Protein AF-A0AAU0Y568-F1 (afdb_monomer_lite)

pLDDT: mean 74.57, std 18.15, range [33.34, 94.44]

Secondary structure (DSSP, 8-state):
---S-----SSS--HHHHTTSEE-TTS--HHHHHHHHTTSSEETT---EEEEEEEEEE-SSSSPEEEEEEEEEEEPPPTTS-STT--EEEE-GGG--------

Structure (mmCIF, N/CA/C/O backbone):
data_AF-A0AAU0Y568-F1
#
_entry.id   AF-A0AAU0Y568-F1
#
loop_
_atom_site.group_PDB
_atom_site.id
_atom_site.type_symbol
_atom_site.label_atom_id
_atom_site.label_alt_id
_atom_site.label_comp_id
_atom_site.label_asym_id
_atom_site.label_entity_id
_atom_site.label_seq_id
_atom_site.pdbx_PDB_ins_code
_atom_site.Cartn_x
_atom_site.Cartn_y
_atom_site.Cartn_z
_atom_site.occupancy
_atom_site.B_iso_or_equiv
_atom_site.auth_seq_id
_atom_site.auth_comp_id
_atom_site.auth_asym_id
_atom_site.auth_atom_id
_atom_site.pdbx_PDB_model_num
ATOM 1 N N . MET A 1 1 ? 31.960 -11.068 -4.982 1.00 34.97 1 MET A N 1
ATOM 2 C CA . MET A 1 1 ? 32.247 -10.379 -6.255 1.00 34.97 1 MET A CA 1
ATOM 3 C C . MET A 1 1 ? 31.003 -9.587 -6.586 1.00 34.97 1 MET A C 1
ATOM 5 O O . MET A 1 1 ? 29.953 -10.195 -6.727 1.00 34.97 1 MET A O 1
ATOM 9 N N . SER A 1 2 ? 31.097 -8.263 -6.541 1.00 44.56 2 SER A N 1
ATOM 10 C CA . SER A 1 2 ? 29.977 -7.352 -6.784 1.00 44.56 2 SER A CA 1
ATOM 11 C C . SER A 1 2 ? 29.878 -7.122 -8.290 1.00 44.56 2 SER A C 1
ATOM 13 O O . SER A 1 2 ? 30.857 -6.682 -8.891 1.00 44.56 2 SER A O 1
ATOM 15 N N . ASP A 1 3 ? 28.755 -7.500 -8.894 1.00 39.56 3 ASP A N 1
ATOM 16 C CA . ASP A 1 3 ? 28.555 -7.424 -10.344 1.00 39.56 3 ASP A CA 1
ATOM 17 C C . ASP A 1 3 ? 28.327 -5.953 -10.769 1.00 39.56 3 ASP A C 1
ATOM 19 O O . ASP A 1 3 ? 27.472 -5.297 -10.165 1.00 39.56 3 ASP A O 1
ATOM 23 N N . PRO A 1 4 ? 29.085 -5.373 -11.726 1.00 43.31 4 PRO A N 1
ATOM 24 C CA . PRO A 1 4 ? 29.232 -3.921 -11.823 1.00 43.31 4 PRO A CA 1
ATOM 25 C C . PRO A 1 4 ? 28.220 -3.188 -12.717 1.00 43.31 4 PRO A C 1
ATOM 27 O O . PRO A 1 4 ? 28.361 -1.980 -12.874 1.00 43.31 4 PRO A O 1
ATOM 30 N N . TYR A 1 5 ? 27.199 -3.840 -13.282 1.00 41.09 5 TYR A N 1
ATOM 31 C CA . TYR A 1 5 ? 26.210 -3.150 -14.128 1.00 41.09 5 TYR A CA 1
ATOM 32 C C . TYR A 1 5 ? 24.800 -3.754 -14.021 1.00 41.09 5 TYR A C 1
ATOM 34 O O . TYR A 1 5 ? 24.282 -4.320 -14.977 1.00 41.09 5 TYR A O 1
ATOM 42 N N . ARG A 1 6 ? 24.141 -3.596 -12.866 1.00 40.91 6 ARG A N 1
ATOM 43 C CA . ARG A 1 6 ? 22.667 -3.610 -12.808 1.00 40.91 6 ARG A CA 1
ATOM 44 C C . ARG A 1 6 ? 22.180 -2.213 -13.207 1.00 40.91 6 ARG A C 1
ATOM 46 O O . ARG A 1 6 ? 22.100 -1.327 -12.363 1.00 40.91 6 ARG A O 1
ATOM 53 N N . VAL A 1 7 ? 21.956 -1.994 -14.502 1.00 46.88 7 VAL A N 1
ATOM 54 C CA . VAL A 1 7 ? 21.363 -0.755 -15.026 1.00 46.88 7 VAL A CA 1
ATOM 55 C C . VAL A 1 7 ? 20.001 -1.096 -15.613 1.00 46.88 7 VAL A C 1
ATOM 57 O O . VAL A 1 7 ? 19.940 -1.595 -16.729 1.00 46.88 7 VAL A O 1
ATOM 60 N N . ASP A 1 8 ? 18.935 -0.776 -14.880 1.00 41.19 8 ASP A N 1
ATOM 61 C CA . ASP A 1 8 ? 17.565 -0.756 -15.399 1.00 41.19 8 ASP A CA 1
ATOM 62 C C . ASP A 1 8 ? 16.942 0.622 -15.114 1.00 41.19 8 ASP A C 1
ATOM 64 O O . ASP A 1 8 ? 16.748 0.972 -13.946 1.00 41.19 8 ASP A O 1
ATOM 68 N N . PRO A 1 9 ? 16.676 1.449 -16.146 1.00 42.72 9 PRO A N 1
ATOM 69 C CA . PRO A 1 9 ? 15.938 2.700 -16.001 1.00 42.72 9 PRO A CA 1
ATOM 70 C C . PRO A 1 9 ? 14.442 2.485 -15.736 1.00 42.72 9 PRO A C 1
ATOM 72 O O . PRO A 1 9 ? 13.887 1.413 -15.968 1.00 42.72 9 PRO A O 1
ATOM 75 N N . ILE A 1 10 ? 13.829 3.563 -15.247 1.00 46.75 10 ILE A N 1
ATOM 76 C CA . ILE A 1 10 ? 12.485 3.683 -14.670 1.00 46.75 10 ILE A CA 1
ATOM 77 C C . ILE A 1 10 ? 11.403 3.000 -15.530 1.00 46.75 10 ILE A C 1
ATOM 79 O O . ILE A 1 10 ? 11.269 3.298 -16.712 1.00 46.75 10 ILE A O 1
ATOM 83 N N . ASP A 1 11 ? 10.635 2.113 -14.883 1.00 48.38 11 ASP A N 1
ATOM 84 C CA . ASP A 1 11 ? 9.424 1.417 -15.365 1.00 48.38 11 ASP A CA 1
ATOM 85 C C . ASP A 1 11 ? 9.545 0.046 -16.060 1.00 48.38 11 ASP A C 1
ATOM 87 O O . ASP A 1 11 ? 8.887 -0.202 -17.063 1.00 48.38 11 ASP A O 1
ATOM 91 N N . CYS A 1 12 ? 10.196 -0.918 -15.393 1.00 53.91 12 CYS A N 1
ATOM 92 C CA . CYS A 1 12 ? 10.142 -2.372 -15.669 1.00 53.91 12 CYS A CA 1
ATOM 93 C C . CYS A 1 12 ? 11.207 -2.886 -16.653 1.00 53.91 12 CYS A C 1
ATOM 95 O O . CYS A 1 12 ? 11.013 -2.937 -17.865 1.00 53.91 12 CYS A O 1
ATOM 97 N N . GLY A 1 13 ? 12.321 -3.361 -16.091 1.00 48.69 13 GLY A N 1
ATOM 98 C CA . GLY A 1 13 ? 13.336 -4.128 -16.823 1.00 48.69 13 GLY A CA 1
ATOM 99 C C . GLY A 1 13 ? 14.171 -5.076 -15.961 1.00 48.69 13 GLY A C 1
ATOM 100 O O . GLY A 1 13 ? 14.964 -5.843 -16.496 1.00 48.69 13 GLY A O 1
ATOM 101 N N . CYS A 1 14 ? 13.974 -5.081 -14.638 1.00 58.81 14 CYS A N 1
ATOM 102 C CA . CYS A 1 14 ? 14.833 -5.846 -13.753 1.00 58.81 14 CYS A CA 1
ATOM 103 C C . CYS A 1 14 ? 14.605 -7.352 -13.894 1.00 58.81 14 CYS A C 1
ATOM 105 O O . CYS A 1 14 ? 13.469 -7.817 -13.984 1.00 58.81 14 CYS A O 1
ATOM 107 N N . THR A 1 15 ? 15.682 -8.144 -13.896 1.00 56.47 15 THR A N 1
ATOM 108 C CA . THR A 1 15 ? 15.574 -9.617 -13.913 1.00 56.47 15 THR A CA 1
ATOM 109 C C . THR A 1 15 ? 14.674 -10.100 -12.772 1.00 56.47 15 THR A C 1
ATOM 111 O O . THR A 1 15 ? 13.846 -10.979 -12.986 1.00 56.47 15 THR A O 1
ATOM 114 N N . ASP A 1 16 ? 14.752 -9.439 -11.614 1.00 54.00 16 ASP A N 1
ATOM 115 C CA . ASP A 1 16 ? 13.944 -9.699 -10.415 1.00 54.00 16 ASP A CA 1
ATOM 116 C C . ASP A 1 16 ? 12.433 -9.440 -10.655 1.00 54.00 16 ASP A C 1
ATOM 118 O O . ASP A 1 16 ? 11.580 -10.148 -10.120 1.00 54.00 16 ASP A O 1
ATOM 122 N N . CYS A 1 17 ? 12.099 -8.508 -11.554 1.00 57.66 17 CYS A N 1
ATOM 123 C CA . CYS A 1 17 ? 10.743 -8.186 -11.995 1.00 57.66 17 CYS A CA 1
ATOM 124 C C . CYS A 1 17 ? 10.207 -9.289 -12.929 1.00 57.66 17 CYS A C 1
ATOM 126 O O . CYS A 1 17 ? 9.063 -9.725 -12.814 1.00 57.66 17 CYS A O 1
ATOM 128 N N . LEU A 1 18 ? 11.059 -9.781 -13.839 1.00 57.53 18 LEU A N 1
ATOM 129 C CA . LEU A 1 18 ? 10.733 -10.865 -14.776 1.00 57.53 18 LEU A CA 1
ATOM 130 C C . LEU A 1 18 ? 10.584 -12.223 -14.080 1.00 57.53 18 LEU A C 1
ATOM 132 O O . LEU A 1 18 ? 9.767 -13.037 -14.506 1.00 57.53 18 LEU A O 1
ATOM 136 N N . VAL A 1 19 ? 11.349 -12.467 -13.011 1.00 63.03 19 VAL A N 1
ATOM 137 C CA . VAL A 1 19 ? 11.210 -13.676 -12.183 1.00 63.03 19 VAL A CA 1
ATOM 138 C C . VAL A 1 19 ? 10.124 -13.549 -11.106 1.00 63.03 19 VAL A C 1
ATOM 140 O O . VAL A 1 19 ? 9.901 -14.501 -10.363 1.00 63.03 19 VAL A O 1
ATOM 143 N N . GLY A 1 20 ? 9.422 -12.409 -11.044 1.00 64.88 20 GLY A N 1
ATOM 144 C CA . GLY A 1 20 ? 8.264 -12.194 -10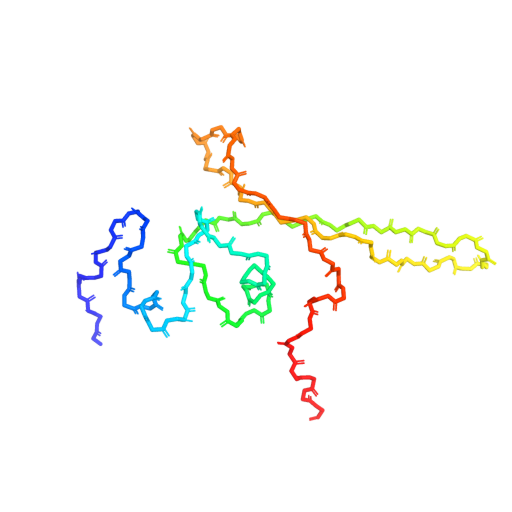.172 1.00 64.88 20 GLY A CA 1
ATOM 145 C C . GLY A 1 20 ? 8.596 -11.982 -8.694 1.00 64.88 20 GLY A C 1
ATOM 146 O O . GLY A 1 20 ? 7.725 -12.173 -7.853 1.00 64.88 20 GLY A O 1
ATOM 147 N N . VAL A 1 21 ? 9.838 -11.614 -8.373 1.00 72.06 21 VAL A N 1
ATOM 148 C CA . VAL A 1 21 ? 10.304 -11.353 -6.999 1.00 72.06 21 VAL A CA 1
ATOM 149 C C . VAL A 1 21 ? 10.084 -9.888 -6.612 1.00 72.06 21 VAL A C 1
ATOM 151 O O . VAL A 1 21 ? 9.904 -9.572 -5.438 1.00 72.06 21 VAL A O 1
ATOM 154 N N . SER A 1 22 ? 10.036 -8.984 -7.594 1.00 77.19 22 SER A N 1
ATOM 155 C CA . SER A 1 22 ? 9.780 -7.561 -7.376 1.00 77.19 22 SER A CA 1
ATOM 156 C C . SER A 1 22 ? 8.708 -7.004 -8.316 1.00 77.19 22 SER A C 1
ATOM 158 O O . SER A 1 22 ? 8.411 -7.574 -9.368 1.00 77.19 22 SER A O 1
ATOM 160 N N . VAL A 1 23 ? 8.089 -5.886 -7.927 1.00 79.62 23 VAL A N 1
ATOM 161 C CA . VAL A 1 23 ? 7.013 -5.243 -8.696 1.00 79.62 23 VAL A CA 1
ATOM 162 C C . VAL A 1 23 ? 7.225 -3.733 -8.827 1.00 79.62 23 VAL A C 1
ATOM 164 O O . VAL A 1 23 ? 7.718 -3.075 -7.907 1.00 79.62 23 VAL A O 1
ATOM 167 N N . SER A 1 24 ? 6.856 -3.177 -9.988 1.00 82.69 24 SER A N 1
ATOM 168 C CA . SER A 1 24 ? 6.804 -1.726 -10.207 1.00 82.69 24 SER A CA 1
ATOM 169 C C . SER A 1 24 ? 5.509 -1.145 -9.645 1.00 82.69 24 SER A C 1
ATOM 171 O O . SER A 1 24 ? 4.425 -1.655 -9.920 1.00 82.69 24 SER A O 1
ATOM 173 N N . LEU A 1 25 ? 5.612 -0.037 -8.910 1.00 82.88 25 LEU A N 1
ATOM 174 C CA . LEU A 1 25 ? 4.464 0.636 -8.299 1.00 82.88 25 LEU A CA 1
ATOM 175 C C . LEU A 1 25 ? 3.576 1.384 -9.308 1.00 82.88 25 LEU A C 1
ATOM 177 O O . LEU A 1 25 ? 2.447 1.724 -8.969 1.00 82.88 25 LEU A O 1
ATOM 181 N N . ALA A 1 26 ? 4.046 1.612 -10.539 1.00 78.75 26 ALA A N 1
ATOM 182 C CA . ALA A 1 26 ? 3.276 2.306 -11.575 1.00 78.75 26 ALA A CA 1
ATOM 183 C C . ALA A 1 26 ? 2.048 1.506 -12.059 1.00 78.75 26 ALA A C 1
ATOM 185 O O . ALA A 1 26 ? 1.074 2.086 -12.533 1.00 78.75 26 ALA A O 1
ATOM 186 N N . SER A 1 27 ? 2.080 0.174 -11.943 1.00 73.81 27 SER A N 1
ATOM 187 C CA . SER A 1 27 ? 1.043 -0.726 -12.474 1.00 73.81 27 SER A CA 1
ATOM 188 C C . SER A 1 27 ? 0.683 -1.880 -11.530 1.00 73.81 27 SER A C 1
ATOM 190 O O . SER A 1 27 ? 0.115 -2.889 -11.951 1.00 73.81 27 SER A O 1
ATOM 192 N N . VAL A 1 28 ? 0.993 -1.733 -10.239 1.00 84.06 28 VAL A N 1
ATOM 193 C CA . VAL A 1 28 ? 0.760 -2.767 -9.226 1.00 84.06 28 VAL A CA 1
ATOM 194 C C . VAL A 1 28 ? -0.726 -2.886 -8.863 1.00 84.06 28 VAL A C 1
ATOM 196 O O . VAL A 1 28 ? -1.430 -1.900 -8.623 1.00 84.06 28 VAL A O 1
ATOM 199 N N . SER A 1 29 ? -1.221 -4.122 -8.818 1.00 87.75 29 SER A N 1
ATOM 200 C CA . SER A 1 29 ? -2.576 -4.426 -8.350 1.00 87.75 29 SER A CA 1
ATOM 201 C C . SER A 1 29 ? -2.669 -4.378 -6.822 1.00 87.75 29 SER A C 1
ATOM 203 O O . SER A 1 29 ? -1.676 -4.562 -6.124 1.00 87.75 29 SER A O 1
ATOM 205 N N . ARG A 1 30 ? -3.881 -4.219 -6.271 1.00 88.69 30 ARG A N 1
ATOM 206 C CA . ARG A 1 30 ? -4.089 -4.223 -4.808 1.00 88.69 30 ARG A CA 1
ATOM 207 C C . ARG A 1 30 ? -3.548 -5.484 -4.126 1.00 88.69 30 ARG A C 1
ATOM 209 O O . ARG A 1 30 ? -2.966 -5.377 -3.055 1.00 88.69 30 ARG A O 1
ATOM 216 N N . GLN A 1 31 ? -3.698 -6.652 -4.758 1.00 86.12 31 GLN A N 1
ATOM 217 C CA . GLN A 1 31 ? -3.163 -7.908 -4.225 1.00 86.12 31 GLN A CA 1
ATOM 218 C C . GLN A 1 31 ? -1.637 -7.858 -4.117 1.00 86.12 31 GLN A C 1
ATOM 220 O O . GLN A 1 31 ? -1.084 -8.184 -3.079 1.00 86.12 31 GLN A O 1
ATOM 225 N N . GLN A 1 32 ? -0.958 -7.364 -5.149 1.00 86.69 32 GLN A N 1
ATOM 226 C CA . GLN A 1 32 ? 0.498 -7.236 -5.127 1.00 86.69 32 GLN A CA 1
ATOM 227 C C . GLN A 1 32 ? 0.977 -6.175 -4.124 1.00 86.69 32 GLN A C 1
ATOM 229 O O . GLN A 1 32 ? 2.064 -6.311 -3.575 1.00 86.69 32 GLN A O 1
ATOM 234 N N . VAL A 1 33 ? 0.176 -5.142 -3.832 1.00 88.50 33 VAL A N 1
ATOM 235 C CA . VAL A 1 33 ? 0.460 -4.218 -2.717 1.00 88.50 33 VAL A CA 1
ATOM 236 C C . VAL A 1 33 ? 0.337 -4.933 -1.371 1.00 88.50 33 VAL A C 1
ATOM 238 O O . VAL A 1 33 ? 1.183 -4.736 -0.503 1.00 88.50 33 VAL A O 1
ATOM 241 N N . ALA A 1 34 ? -0.662 -5.798 -1.191 1.00 88.19 34 ALA A N 1
ATOM 242 C CA . ALA A 1 34 ? -0.754 -6.630 0.007 1.00 88.19 34 ALA A CA 1
ATOM 243 C C . ALA A 1 34 ? 0.450 -7.585 0.125 1.00 88.19 34 ALA A C 1
ATOM 245 O O . ALA A 1 34 ? 1.035 -7.705 1.199 1.00 88.19 34 ALA A O 1
ATOM 246 N N . ASP A 1 35 ? 0.876 -8.198 -0.980 1.00 86.62 35 ASP A N 1
ATOM 247 C CA . ASP A 1 35 ? 2.041 -9.088 -1.021 1.00 86.62 35 ASP A CA 1
ATOM 248 C C . ASP A 1 35 ? 3.356 -8.334 -0.734 1.00 86.62 35 ASP A C 1
ATOM 250 O O . ASP A 1 35 ? 4.209 -8.850 -0.012 1.00 86.62 35 ASP A O 1
ATOM 254 N N . LEU A 1 36 ? 3.497 -7.088 -1.213 1.00 88.06 36 LEU A N 1
ATOM 255 C CA . LEU A 1 36 ? 4.585 -6.169 -0.843 1.00 88.06 36 LEU A CA 1
ATOM 256 C C . LEU A 1 36 ? 4.612 -5.914 0.673 1.00 88.06 36 LEU A C 1
ATOM 258 O O . LEU A 1 36 ? 5.664 -6.021 1.299 1.00 88.06 36 LEU A O 1
ATOM 262 N N . LEU A 1 37 ? 3.462 -5.595 1.278 1.00 87.44 37 LEU A N 1
ATOM 263 C CA . LEU A 1 37 ? 3.367 -5.334 2.721 1.00 87.44 37 LEU A CA 1
ATOM 264 C C . LEU A 1 37 ? 3.624 -6.585 3.574 1.00 87.44 37 LEU A C 1
ATOM 266 O O . LEU A 1 37 ? 4.148 -6.470 4.680 1.00 87.44 37 LEU A O 1
ATOM 270 N N . ASN A 1 38 ? 3.298 -7.768 3.053 1.00 85.56 38 ASN A N 1
ATOM 271 C CA . ASN A 1 38 ? 3.591 -9.056 3.684 1.00 85.56 38 ASN A CA 1
ATOM 272 C C . ASN A 1 38 ? 5.051 -9.517 3.482 1.00 85.56 38 ASN A C 1
ATOM 274 O O . ASN A 1 38 ? 5.450 -10.531 4.052 1.00 85.56 38 ASN A O 1
ATOM 278 N N . GLY A 1 39 ? 5.851 -8.801 2.680 1.00 83.69 39 GLY A N 1
ATOM 279 C CA . GLY A 1 39 ? 7.236 -9.163 2.361 1.00 83.69 39 GLY A CA 1
ATOM 280 C C . GLY A 1 39 ? 7.377 -10.311 1.356 1.00 83.69 39 GLY A C 1
ATOM 281 O O . GLY A 1 39 ? 8.462 -10.870 1.220 1.00 83.69 39 GLY A O 1
ATOM 282 N N . ALA A 1 40 ? 6.296 -10.677 0.663 1.00 84.12 40 ALA A N 1
ATOM 283 C CA . ALA A 1 40 ? 6.302 -11.689 -0.394 1.00 84.12 40 ALA A CA 1
ATOM 284 C C . ALA A 1 40 ? 6.762 -11.127 -1.752 1.00 84.12 40 ALA A C 1
ATOM 286 O O . ALA A 1 40 ? 7.202 -11.890 -2.609 1.00 84.12 40 ALA A O 1
ATOM 287 N N . LEU A 1 41 ? 6.672 -9.807 -1.937 1.00 84.19 41 LEU A N 1
ATOM 288 C CA . LEU A 1 41 ? 7.216 -9.082 -3.084 1.00 84.19 41 LEU A CA 1
ATOM 289 C C . LEU A 1 41 ? 8.142 -7.964 -2.611 1.00 84.19 41 LEU A C 1
ATOM 291 O O . LEU A 1 41 ? 7.956 -7.396 -1.535 1.00 84.19 41 LEU A O 1
ATOM 295 N N . GLU A 1 42 ? 9.098 -7.598 -3.458 1.00 84.31 42 GLU A N 1
ATOM 296 C CA . GLU A 1 42 ? 9.972 -6.447 -3.248 1.00 84.31 42 GLU A CA 1
ATOM 297 C C . GLU A 1 42 ? 9.549 -5.237 -4.093 1.00 84.31 42 GLU A C 1
ATOM 299 O O . GLU A 1 42 ? 9.076 -5.355 -5.228 1.00 84.31 42 GLU A O 1
ATOM 304 N N . ASN A 1 43 ? 9.743 -4.034 -3.551 1.00 84.06 43 ASN A N 1
ATOM 305 C CA . ASN A 1 43 ? 9.491 -2.795 -4.278 1.00 84.06 43 ASN A CA 1
ATOM 306 C C . ASN A 1 43 ? 10.658 -2.487 -5.231 1.00 84.06 43 ASN A C 1
ATOM 308 O O . ASN A 1 43 ? 11.680 -1.949 -4.806 1.00 84.06 43 ASN A O 1
ATOM 312 N N . ALA A 1 44 ? 10.472 -2.741 -6.528 1.00 81.00 44 ALA A N 1
ATOM 313 C CA . ALA A 1 44 ? 11.503 -2.509 -7.544 1.00 81.00 44 ALA A CA 1
ATOM 314 C C . ALA A 1 44 ? 11.832 -1.020 -7.760 1.00 81.00 44 ALA A C 1
ATOM 316 O O . ALA A 1 44 ? 12.900 -0.682 -8.260 1.00 81.00 44 ALA A O 1
ATOM 317 N N . THR A 1 45 ? 10.915 -0.118 -7.399 1.00 78.75 45 THR A N 1
ATOM 318 C CA . THR A 1 45 ? 11.067 1.327 -7.643 1.00 78.75 45 THR A CA 1
ATOM 319 C C . THR A 1 45 ? 11.899 2.033 -6.577 1.00 78.75 45 THR A C 1
ATOM 321 O O . THR A 1 45 ? 12.224 3.205 -6.740 1.00 78.75 45 THR A O 1
ATOM 324 N N . MET A 1 46 ? 12.196 1.358 -5.456 1.00 80.44 46 MET A N 1
ATOM 325 C CA . MET A 1 46 ? 12.854 1.936 -4.274 1.00 80.44 46 MET A CA 1
ATOM 326 C C . MET A 1 46 ? 12.152 3.184 -3.701 1.00 80.44 46 MET A C 1
ATOM 328 O O . MET A 1 46 ? 12.722 3.908 -2.882 1.00 80.44 46 MET A O 1
ATOM 332 N N . ARG A 1 47 ? 10.903 3.451 -4.106 1.00 84.69 47 ARG A N 1
ATOM 333 C CA . ARG A 1 47 ? 10.104 4.556 -3.574 1.00 84.69 47 ARG A CA 1
ATOM 334 C C . ARG A 1 47 ? 9.638 4.281 -2.150 1.00 84.69 47 ARG A C 1
ATOM 336 O O . ARG A 1 47 ? 9.393 3.141 -1.758 1.00 84.69 47 ARG A O 1
ATOM 343 N N . ARG A 1 48 ? 9.471 5.351 -1.377 1.00 89.19 48 ARG A N 1
ATOM 344 C CA . ARG A 1 48 ? 8.905 5.271 -0.027 1.00 89.19 48 ARG A CA 1
ATOM 345 C C . ARG A 1 48 ? 7.389 5.102 -0.108 1.00 89.19 48 ARG A C 1
ATOM 347 O O . ARG A 1 48 ? 6.739 5.732 -0.940 1.00 89.19 48 ARG A O 1
ATOM 354 N N . LEU A 1 49 ? 6.840 4.283 0.785 1.00 91.44 49 LEU A N 1
ATOM 355 C CA . LEU A 1 49 ? 5.401 4.097 0.945 1.00 91.44 49 LEU A CA 1
ATOM 356 C C . LEU A 1 49 ? 4.949 4.717 2.269 1.00 91.44 49 LEU A C 1
ATOM 358 O O . LEU A 1 49 ? 5.565 4.488 3.310 1.00 91.44 49 LEU A O 1
ATOM 362 N N . GLY A 1 50 ? 3.871 5.491 2.222 1.00 92.75 50 GLY A N 1
ATOM 363 C CA . GLY A 1 50 ? 3.125 5.943 3.387 1.00 92.75 50 GLY A CA 1
ATOM 364 C C . GLY A 1 50 ? 1.983 4.975 3.658 1.00 92.75 50 GLY A C 1
ATOM 365 O O . GLY A 1 50 ? 1.253 4.613 2.735 1.00 92.75 50 GLY A O 1
ATOM 366 N N . ILE A 1 51 ? 1.831 4.556 4.913 1.00 93.00 51 ILE A N 1
ATOM 367 C CA . ILE A 1 51 ? 0.770 3.641 5.339 1.00 93.00 51 ILE A CA 1
ATOM 368 C C . ILE A 1 51 ? -0.041 4.333 6.429 1.00 93.00 51 ILE A C 1
ATOM 370 O O . ILE A 1 51 ? 0.496 4.685 7.479 1.00 93.00 51 ILE A O 1
ATOM 374 N N . ALA A 1 52 ? -1.333 4.515 6.178 1.00 93.81 52 ALA A N 1
ATOM 375 C CA . ALA A 1 52 ? -2.292 5.030 7.144 1.00 93.81 52 ALA A CA 1
ATOM 376 C C . ALA A 1 52 ? -3.343 3.958 7.440 1.00 93.81 52 ALA A C 1
ATOM 378 O O . ALA A 1 52 ? -3.874 3.336 6.522 1.00 93.81 52 ALA A O 1
ATOM 379 N N . VAL A 1 53 ? -3.650 3.747 8.721 1.00 92.62 53 VAL A N 1
ATOM 380 C CA . VAL A 1 53 ? -4.654 2.769 9.160 1.00 92.62 53 VAL A CA 1
ATOM 381 C C . VAL A 1 53 ? -5.772 3.499 9.889 1.00 92.62 53 VAL A C 1
ATOM 383 O O . VAL A 1 53 ? -5.524 4.190 10.878 1.00 92.62 53 VAL A O 1
ATOM 386 N N . SER A 1 54 ? -6.998 3.335 9.403 1.00 92.31 54 SER A N 1
ATOM 387 C CA . SER A 1 54 ? -8.206 3.855 10.041 1.00 92.31 54 SER A CA 1
ATOM 388 C C . SER A 1 54 ? -8.810 2.788 10.944 1.00 92.31 54 SER A C 1
ATOM 390 O O . SER A 1 54 ? -8.949 1.633 10.540 1.00 92.31 54 SER A O 1
ATOM 392 N N . TYR A 1 55 ? -9.179 3.179 12.163 1.00 89.94 55 TYR A N 1
ATOM 393 C CA . TYR A 1 55 ? -9.823 2.307 13.142 1.00 89.94 55 TYR A CA 1
ATOM 394 C C . TYR A 1 55 ? -11.219 2.826 13.471 1.00 89.94 55 TYR A C 1
ATOM 396 O O . TYR A 1 55 ? -11.409 4.029 13.655 1.00 89.94 55 TYR A O 1
ATOM 404 N N . VAL A 1 56 ? -12.168 1.906 13.613 1.00 89.75 56 VAL A N 1
ATOM 405 C CA . VAL A 1 56 ? -13.500 2.178 14.151 1.00 89.75 56 VAL A CA 1
ATOM 406 C C . VAL A 1 56 ? -13.525 1.793 15.624 1.00 89.75 56 VAL A C 1
ATOM 408 O O . VAL A 1 56 ? -13.049 0.723 16.014 1.00 89.75 56 VAL A O 1
ATOM 411 N N . LEU A 1 57 ? -14.095 2.683 16.434 1.00 88.12 57 LEU A N 1
ATOM 412 C CA . LEU A 1 57 ? -14.356 2.462 17.850 1.00 88.12 57 LEU A CA 1
ATOM 413 C C . LEU A 1 57 ? -15.732 1.808 18.011 1.00 88.12 57 LEU A C 1
ATOM 415 O O . LEU A 1 57 ? -16.738 2.395 17.612 1.00 88.12 57 LEU A O 1
ATOM 419 N N . GLN A 1 58 ? -15.794 0.622 18.611 1.00 80.38 58 GLN A N 1
ATOM 420 C CA . GLN A 1 58 ? -17.068 -0.015 18.956 1.00 80.38 58 GLN A CA 1
ATOM 421 C C . GLN A 1 58 ? -17.415 0.341 20.406 1.00 80.38 58 GLN A C 1
ATOM 423 O O . GLN A 1 58 ? -16.756 -0.119 21.333 1.00 80.38 58 GLN A O 1
ATOM 428 N N . SER A 1 59 ? -18.390 1.236 20.605 1.00 71.19 59 SER A N 1
ATOM 429 C CA . SER A 1 59 ? -18.623 1.907 21.897 1.00 71.19 59 SER A CA 1
ATOM 430 C C . SER A 1 59 ? -19.609 1.210 22.837 1.00 71.19 59 SER A C 1
ATOM 432 O O . SER A 1 59 ? -20.016 1.816 23.825 1.00 71.19 59 SER A O 1
ATOM 434 N N . ASP A 1 60 ? -20.023 -0.022 22.546 1.00 71.38 60 ASP A N 1
ATOM 435 C CA . ASP A 1 60 ? -21.043 -0.721 23.346 1.00 71.38 60 ASP A CA 1
ATOM 436 C C . ASP A 1 60 ? -20.451 -1.433 24.582 1.00 71.38 60 ASP A C 1
ATOM 438 O O . ASP A 1 60 ? -21.166 -2.108 25.322 1.00 71.38 60 ASP A O 1
ATOM 442 N N . GLU A 1 61 ? -19.149 -1.266 24.832 1.00 72.88 61 GLU A N 1
ATOM 443 C CA . GLU A 1 61 ? -18.394 -1.926 25.899 1.00 72.88 61 GLU A CA 1
ATOM 444 C C . GLU A 1 61 ? -17.720 -0.906 26.835 1.00 72.88 61 GLU A C 1
ATOM 446 O O . GLU A 1 61 ? -17.339 0.189 26.422 1.00 72.88 61 GLU A O 1
ATOM 451 N N . GLU A 1 62 ? -17.528 -1.285 28.106 1.00 75.50 62 GLU A N 1
ATOM 452 C CA . GLU A 1 62 ? -16.814 -0.483 29.122 1.00 75.50 62 GLU A CA 1
ATOM 453 C C . GLU A 1 62 ? -15.361 -0.174 28.706 1.00 75.50 62 GLU A C 1
ATOM 455 O O . GLU A 1 62 ? -14.810 0.869 29.059 1.00 75.50 62 GLU A O 1
ATOM 460 N N . PHE A 1 63 ? -14.773 -1.053 27.886 1.00 75.44 63 PHE A N 1
ATOM 461 C CA . PHE A 1 63 ? -13.487 -0.867 27.224 1.00 75.44 63 PHE A CA 1
ATOM 462 C C . PHE A 1 63 ? -13.677 -1.044 25.716 1.00 75.44 63 PHE A C 1
ATOM 464 O O . PHE A 1 63 ? -13.677 -2.177 25.240 1.00 75.44 63 PHE A O 1
ATOM 471 N N . PRO A 1 64 ? -13.859 0.044 24.955 1.00 77.56 64 PRO A N 1
ATOM 472 C CA . PRO A 1 64 ? -14.185 -0.065 23.545 1.00 77.56 64 PRO A CA 1
ATOM 473 C C . PRO A 1 64 ? -13.024 -0.683 22.767 1.00 77.56 64 PRO A C 1
ATOM 475 O O . PRO A 1 64 ? -11.869 -0.260 22.884 1.00 77.56 64 PRO A O 1
ATOM 478 N N . SER A 1 65 ? -13.337 -1.683 21.948 1.00 81.56 65 SER A N 1
ATOM 479 C CA . SER A 1 65 ? -12.360 -2.302 21.063 1.00 81.56 65 SER A CA 1
ATOM 480 C C . SER A 1 65 ? -12.121 -1.435 19.822 1.00 81.56 65 SER A C 1
ATOM 482 O O . SER A 1 65 ? -13.032 -0.801 19.277 1.00 81.56 65 SER A O 1
ATOM 484 N N . LEU A 1 66 ? -10.859 -1.387 19.386 1.00 87.31 66 LEU A N 1
ATOM 485 C CA . LEU A 1 66 ? -10.463 -0.771 18.124 1.00 87.31 66 LEU A CA 1
ATOM 486 C C . LEU A 1 66 ? -10.409 -1.850 17.054 1.00 87.31 66 LEU A C 1
ATOM 488 O O . LEU A 1 66 ? -9.623 -2.794 17.150 1.00 87.31 66 LEU A O 1
ATOM 492 N N . ARG A 1 67 ? -11.216 -1.681 16.011 1.00 86.31 67 ARG A N 1
ATOM 493 C CA . ARG A 1 67 ? -11.193 -2.554 14.842 1.00 86.31 67 ARG A CA 1
ATOM 494 C C . ARG A 1 67 ? -10.605 -1.789 13.657 1.00 86.31 67 ARG A C 1
ATOM 496 O O . ARG A 1 67 ? -11.135 -0.725 13.340 1.00 86.31 67 ARG A O 1
ATOM 503 N N . PRO A 1 68 ? -9.545 -2.284 12.995 1.00 88.81 68 PRO A N 1
ATOM 504 C CA . PRO A 1 68 ? -9.082 -1.663 11.764 1.00 88.81 68 PRO A CA 1
ATOM 505 C C . PRO A 1 68 ? -10.174 -1.795 10.697 1.00 88.81 68 PRO A C 1
ATOM 507 O O . PRO A 1 68 ? -10.765 -2.862 10.525 1.00 88.81 68 PRO A O 1
ATOM 510 N N . GLU A 1 69 ? -10.455 -0.700 10.006 1.00 90.25 69 GLU A N 1
ATOM 511 C CA . GLU A 1 69 ? -11.485 -0.610 8.968 1.00 90.25 69 GLU A CA 1
ATOM 512 C C . GLU A 1 69 ? -10.865 -0.552 7.574 1.00 90.25 69 GLU A C 1
ATOM 514 O O . GLU A 1 69 ? -11.340 -1.213 6.655 1.00 90.25 69 GLU A O 1
ATOM 519 N N . CYS A 1 70 ? -9.784 0.213 7.420 1.00 91.19 70 CYS A N 1
ATOM 520 C CA . CYS A 1 70 ? -9.141 0.437 6.133 1.00 91.19 70 CYS A CA 1
ATOM 521 C C . CYS A 1 70 ? -7.645 0.694 6.317 1.00 91.19 70 CYS A C 1
ATOM 523 O O . CYS A 1 70 ? -7.232 1.366 7.268 1.00 91.19 70 CYS A O 1
ATOM 525 N N . ILE A 1 71 ? -6.840 0.177 5.390 1.00 92.88 71 ILE A N 1
ATOM 526 C CA . ILE A 1 71 ? -5.423 0.513 5.261 1.00 92.88 71 ILE A CA 1
ATOM 527 C C . ILE A 1 71 ? -5.242 1.245 3.940 1.00 92.88 71 ILE A C 1
ATOM 529 O O . ILE A 1 71 ? -5.450 0.674 2.871 1.00 92.88 71 ILE A O 1
ATOM 533 N N . ARG A 1 72 ? -4.818 2.505 4.008 1.00 94.44 72 ARG A N 1
ATOM 534 C CA . ARG A 1 72 ? -4.434 3.287 2.838 1.00 94.44 72 ARG A CA 1
ATOM 535 C C . ARG A 1 72 ? -2.925 3.236 2.669 1.00 94.44 72 ARG A C 1
ATOM 537 O O . ARG A 1 72 ? -2.179 3.596 3.579 1.00 94.44 72 ARG A O 1
ATOM 544 N N . VAL A 1 73 ? -2.492 2.821 1.488 1.00 93.56 73 VAL A N 1
ATOM 545 C CA . VAL A 1 73 ? -1.093 2.808 1.067 1.00 93.56 73 VAL A CA 1
ATOM 546 C C . VAL A 1 73 ? -0.934 3.836 -0.037 1.00 93.56 73 VAL A C 1
ATOM 548 O O . VAL A 1 73 ? -1.687 3.810 -1.008 1.00 93.56 73 VAL A O 1
ATOM 551 N N . GLN A 1 74 ? 0.036 4.731 0.092 1.00 93.38 74 GLN A N 1
ATOM 552 C CA . GLN A 1 74 ? 0.330 5.735 -0.926 1.00 93.38 74 GLN A CA 1
ATOM 553 C C . GLN A 1 74 ? 1.823 5.795 -1.206 1.00 93.38 74 GLN A C 1
ATOM 555 O O . GLN A 1 74 ? 2.647 5.658 -0.298 1.00 93.38 74 GLN A O 1
ATOM 560 N N . VAL A 1 75 ? 2.175 6.016 -2.4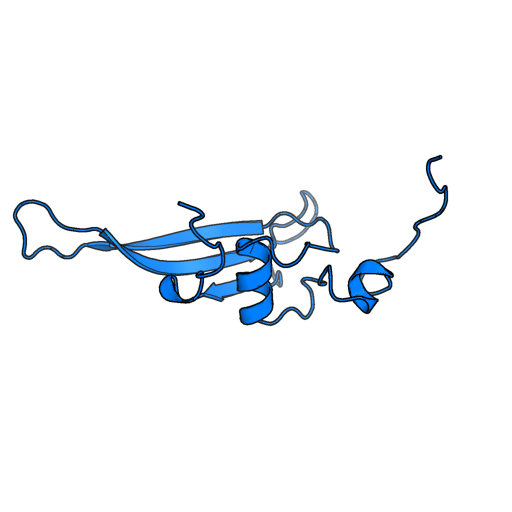65 1.00 92.12 75 VAL A N 1
ATOM 561 C CA . VAL A 1 75 ? 3.545 6.366 -2.827 1.00 92.12 75 VAL A CA 1
ATOM 562 C C . VAL A 1 75 ? 3.833 7.767 -2.300 1.00 92.12 75 VAL A C 1
ATOM 564 O O . VAL A 1 75 ? 3.039 8.678 -2.506 1.00 92.12 75 VAL A O 1
ATOM 567 N N . LEU A 1 76 ? 4.950 7.938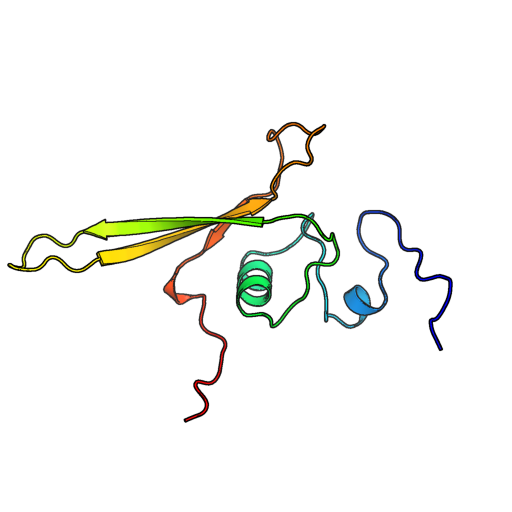 -1.593 1.00 90.25 76 LEU A N 1
ATOM 568 C CA . LEU A 1 76 ? 5.373 9.255 -1.123 1.00 90.25 76 LEU A CA 1
ATOM 569 C C . LEU A 1 76 ? 6.188 9.967 -2.208 1.00 90.25 76 LEU A C 1
ATOM 571 O O . LEU A 1 76 ? 6.975 9.304 -2.899 1.00 90.25 76 LEU A O 1
ATOM 575 N N . PRO A 1 77 ? 6.040 11.295 -2.337 1.00 87.12 77 PRO A N 1
ATOM 576 C CA . PRO A 1 77 ? 6.842 12.077 -3.264 1.00 87.12 77 PRO A CA 1
ATOM 577 C C . PRO A 1 77 ? 8.320 12.069 -2.849 1.00 87.12 77 PRO A C 1
ATOM 579 O O . PRO A 1 77 ? 8.680 11.887 -1.671 1.00 87.12 77 PRO A O 1
ATOM 582 N N . TYR A 1 78 ? 9.196 12.271 -3.829 1.00 82.81 78 TYR A N 1
ATOM 583 C CA . TYR A 1 78 ? 10.524 12.809 -3.553 1.00 82.81 78 TYR A CA 1
ATOM 584 C C . TYR A 1 78 ? 10.434 14.298 -3.195 1.00 82.81 78 TYR A C 1
ATOM 586 O O . TYR A 1 78 ? 9.402 14.932 -3.397 1.00 82.81 78 TYR A O 1
ATOM 594 N N . ASP A 1 79 ? 11.504 14.855 -2.629 1.00 82.12 79 ASP A N 1
ATOM 595 C CA . ASP A 1 79 ? 11.497 16.225 -2.095 1.00 82.12 79 ASP A CA 1
ATOM 596 C C . ASP A 1 79 ? 11.200 17.292 -3.178 1.00 82.12 79 ASP A C 1
ATOM 598 O O . ASP A 1 79 ? 10.806 18.411 -2.854 1.00 82.12 79 ASP A O 1
ATOM 602 N N . ASP A 1 80 ? 11.376 16.943 -4.455 1.00 80.19 80 ASP A N 1
ATOM 603 C CA . ASP A 1 80 ? 11.160 17.764 -5.647 1.00 80.19 80 ASP A CA 1
ATOM 604 C C . ASP A 1 80 ? 9.923 17.372 -6.485 1.00 80.19 80 ASP A C 1
ATOM 606 O O . ASP A 1 80 ? 9.699 17.951 -7.550 1.00 80.19 80 ASP A O 1
ATOM 610 N N . GLU A 1 81 ? 9.092 16.438 -6.010 1.00 79.81 81 GLU A N 1
ATOM 611 C CA . GLU A 1 81 ? 7.875 15.993 -6.700 1.00 79.81 81 GLU A CA 1
ATOM 612 C C . GLU A 1 81 ? 6.591 16.509 -6.039 1.00 79.81 81 GLU A C 1
ATOM 614 O O . GLU A 1 81 ? 6.498 16.652 -4.820 1.00 79.81 81 GLU A O 1
ATOM 619 N N . SER A 1 82 ? 5.566 16.750 -6.859 1.00 77.50 82 SER A N 1
ATOM 620 C CA . SER A 1 82 ? 4.206 16.981 -6.364 1.00 77.50 82 SER A CA 1
ATOM 621 C C . SER A 1 82 ? 3.596 15.671 -5.852 1.00 77.50 82 SER A C 1
ATOM 623 O O . SER A 1 82 ? 3.865 14.599 -6.392 1.00 77.50 82 SER A O 1
ATOM 625 N N . GLU A 1 83 ? 2.747 15.761 -4.824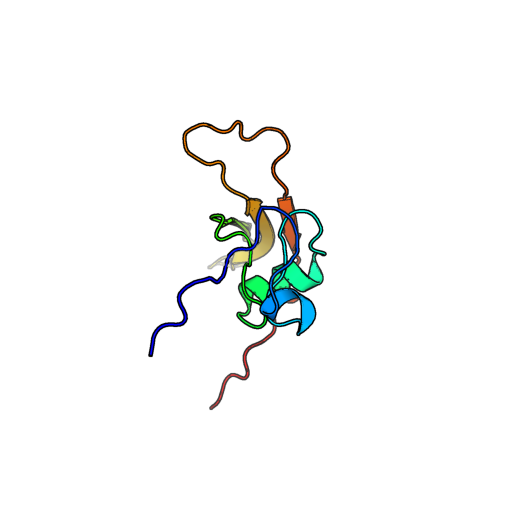 1.00 75.69 83 GLU A N 1
ATOM 626 C CA . GLU A 1 83 ? 1.902 14.643 -4.373 1.00 75.69 83 GLU A CA 1
ATOM 627 C C . GLU A 1 83 ? 0.782 14.317 -5.372 1.00 75.69 83 GLU A C 1
ATOM 629 O O . GLU A 1 83 ? 0.194 13.234 -5.320 1.00 75.69 83 GLU A O 1
ATOM 634 N N . GLU A 1 84 ? 0.471 15.256 -6.268 1.00 71.06 84 GLU A N 1
ATOM 635 C CA . GLU A 1 84 ? -0.554 15.083 -7.289 1.00 71.06 84 GLU A CA 1
ATOM 636 C C . GLU A 1 84 ? -0.139 13.955 -8.249 1.00 71.06 84 GLU A C 1
ATOM 638 O O . GLU A 1 84 ? 0.990 13.907 -8.727 1.00 71.06 84 GLU A O 1
ATOM 643 N N . ASP A 1 85 ? -1.066 13.026 -8.494 1.00 77.06 85 ASP A N 1
ATOM 644 C CA . ASP A 1 85 ? -0.926 11.853 -9.373 1.00 77.06 85 ASP A CA 1
ATOM 645 C C . ASP A 1 85 ? -0.089 10.669 -8.853 1.00 77.06 85 ASP A C 1
ATOM 647 O O . ASP A 1 85 ? 0.103 9.686 -9.577 1.00 77.06 85 ASP A O 1
ATOM 651 N N . LEU A 1 86 ? 0.349 10.675 -7.587 1.00 85.38 86 LEU A N 1
ATOM 652 C CA . LEU A 1 86 ? 1.015 9.499 -7.022 1.00 85.38 86 LEU A CA 1
ATOM 653 C C . LEU A 1 86 ? 0.034 8.338 -6.766 1.00 85.38 86 LEU A C 1
ATOM 655 O O . LEU A 1 86 ? -1.054 8.544 -6.217 1.00 85.38 86 LEU A O 1
ATOM 659 N N . PRO A 1 87 ? 0.408 7.090 -7.117 1.00 89.94 87 PRO A N 1
ATOM 660 C CA . PRO A 1 87 ? -0.452 5.935 -6.899 1.00 89.94 87 PRO A CA 1
ATOM 661 C C . PRO A 1 87 ? -0.841 5.746 -5.427 1.00 89.94 87 PRO A C 1
ATOM 663 O O . PRO A 1 87 ? -0.011 5.861 -4.517 1.00 89.94 87 PRO A O 1
ATOM 666 N N . SER A 1 88 ? -2.108 5.394 -5.202 1.00 92.56 88 SER A N 1
ATOM 667 C CA . SER A 1 88 ? -2.623 5.017 -3.889 1.00 92.56 88 SER A CA 1
ATOM 668 C C . SER A 1 88 ? -3.602 3.851 -3.978 1.00 92.56 88 SER A C 1
ATOM 670 O O . SER A 1 88 ? -4.291 3.647 -4.982 1.00 92.56 88 SER A O 1
ATOM 672 N N . TRP A 1 89 ? -3.653 3.071 -2.903 1.00 93.25 89 TRP A N 1
ATOM 673 C CA . TRP A 1 89 ? -4.483 1.883 -2.785 1.00 93.25 89 TRP A CA 1
ATOM 674 C C . TRP A 1 89 ? -5.134 1.836 -1.411 1.00 93.25 89 TRP A C 1
ATOM 676 O O . TRP A 1 89 ? -4.514 2.162 -0.400 1.00 93.25 89 TRP A O 1
ATOM 686 N N . GLU A 1 90 ? -6.378 1.376 -1.380 1.00 93.06 90 GLU A N 1
ATOM 687 C CA . GLU A 1 90 ? -7.075 1.016 -0.150 1.00 93.06 90 GLU A CA 1
ATOM 688 C C . GLU A 1 90 ? -7.174 -0.505 -0.081 1.00 93.06 90 GLU A C 1
ATOM 690 O O . GLU A 1 90 ? -7.586 -1.160 -1.046 1.00 93.06 90 GLU A O 1
ATOM 695 N N . LEU A 1 91 ? -6.738 -1.050 1.049 1.00 89.81 91 LEU A N 1
ATOM 696 C CA . LEU A 1 91 ? -6.708 -2.472 1.340 1.00 89.81 91 LEU A CA 1
ATOM 697 C C . LEU A 1 91 ? -7.663 -2.775 2.490 1.00 89.81 91 LEU A C 1
ATOM 699 O O . LEU A 1 91 ? -7.759 -2.015 3.460 1.00 89.81 91 LEU A O 1
ATOM 703 N N . ASP A 1 92 ? -8.317 -3.928 2.391 1.00 88.50 92 ASP A N 1
ATOM 704 C CA . ASP A 1 92 ? -9.015 -4.521 3.521 1.00 88.50 92 ASP A CA 1
ATOM 705 C C . ASP A 1 92 ? -7.959 -5.008 4.539 1.00 88.50 92 ASP A C 1
ATOM 707 O O . ASP A 1 92 ? -7.080 -5.799 4.171 1.00 88.50 92 ASP A O 1
ATOM 711 N N . PRO A 1 93 ? -8.010 -4.570 5.812 1.00 83.31 93 PRO A N 1
ATOM 712 C CA . PRO A 1 93 ? -7.076 -5.013 6.846 1.00 83.31 93 PRO A CA 1
ATOM 713 C C . PRO A 1 93 ? -7.004 -6.538 7.007 1.00 83.31 93 PRO A C 1
ATOM 715 O O . PRO A 1 93 ? -5.963 -7.061 7.399 1.00 83.31 93 PRO A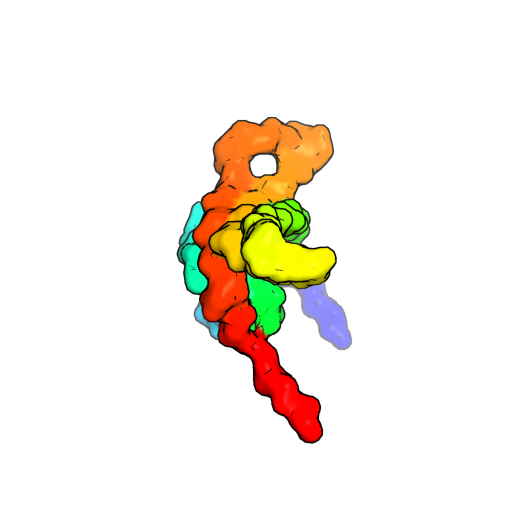 O 1
ATOM 718 N N . TYR A 1 94 ? -8.083 -7.256 6.684 1.00 80.19 94 TYR A N 1
ATOM 719 C CA . TYR A 1 94 ? -8.168 -8.716 6.763 1.00 80.19 94 TYR A CA 1
ATOM 720 C C . TYR A 1 94 ? -7.640 -9.426 5.509 1.00 80.19 94 TYR A C 1
ATOM 722 O O . TYR A 1 94 ? -7.608 -10.652 5.461 1.00 80.19 94 TYR A O 1
ATOM 730 N N . GLN A 1 95 ? -7.220 -8.688 4.479 1.00 70.75 95 GLN A N 1
ATOM 731 C CA . GLN A 1 95 ? -6.514 -9.248 3.321 1.00 70.75 95 GLN A CA 1
ATOM 732 C C . GLN A 1 95 ? -4.995 -9.290 3.526 1.00 70.75 95 GLN A C 1
ATOM 734 O O . GLN A 1 95 ? -4.302 -10.021 2.818 1.00 70.75 95 GLN A O 1
ATOM 739 N N . LEU A 1 96 ? -4.465 -8.572 4.522 1.00 65.81 96 LEU A N 1
ATOM 740 C CA . LEU A 1 96 ? -3.079 -8.714 4.967 1.00 65.81 96 LEU A CA 1
ATOM 741 C C . LEU A 1 96 ? -2.929 -9.976 5.833 1.00 65.81 96 LEU A C 1
ATOM 743 O O . LEU A 1 96 ? -2.792 -9.921 7.053 1.00 65.81 96 LEU A O 1
ATOM 747 N N . HIS A 1 97 ? -2.975 -11.141 5.191 1.00 57.66 97 HIS A N 1
ATOM 748 C CA . HIS A 1 97 ? -2.660 -12.424 5.812 1.00 57.66 97 HIS A CA 1
ATOM 749 C C . HIS A 1 97 ? -1.599 -13.144 4.985 1.00 57.66 97 HIS A C 1
ATOM 751 O O . HIS A 1 97 ? -1.863 -13.576 3.866 1.00 57.66 97 HIS A O 1
ATOM 757 N N . GLY A 1 98 ? -0.392 -13.275 5.542 1.00 46.16 98 GLY A N 1
ATOM 758 C CA . GLY A 1 98 ? 0.724 -13.849 4.796 1.00 46.16 98 GLY A CA 1
ATOM 759 C C . GLY A 1 98 ? 2.042 -13.973 5.552 1.00 46.16 98 GLY A C 1
ATOM 760 O O . GLY A 1 98 ? 3.087 -13.791 4.948 1.00 46.16 98 GLY A O 1
ATOM 761 N N . LEU A 1 99 ? 2.031 -14.309 6.844 1.00 35.81 99 LEU A N 1
ATOM 762 C CA . LEU A 1 99 ? 3.184 -14.964 7.467 1.00 35.81 99 LEU A CA 1
ATOM 763 C C . LEU A 1 99 ? 2.677 -16.215 8.186 1.00 35.81 99 LEU A C 1
ATOM 765 O O . LEU A 1 99 ? 1.725 -16.105 8.966 1.00 35.81 99 LEU A O 1
ATOM 769 N N . PRO A 1 100 ? 3.267 -17.406 7.968 1.00 33.34 100 PRO A N 1
ATOM 770 C CA . PRO A 1 100 ? 3.083 -18.481 8.921 1.00 33.34 100 PRO A CA 1
ATOM 771 C C . PRO A 1 100 ? 3.586 -17.962 10.267 1.00 33.34 100 PRO A C 1
ATOM 773 O O . 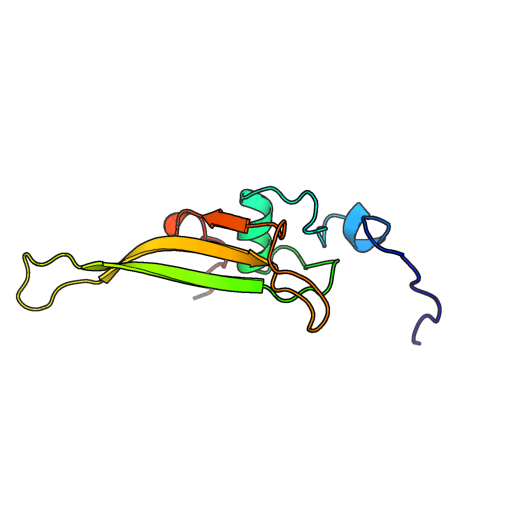PRO A 1 100 ? 4.756 -17.607 10.419 1.00 33.34 100 PRO A O 1
ATOM 776 N N . VAL A 1 101 ? 2.689 -17.902 11.248 1.00 37.03 101 VAL A N 1
ATOM 777 C CA . VAL A 1 101 ? 3.083 -17.853 12.650 1.00 37.03 101 VAL A CA 1
ATOM 778 C C . VAL A 1 101 ? 3.731 -19.211 12.905 1.00 37.03 101 VAL A C 1
ATOM 780 O O . VAL A 1 101 ? 3.045 -20.184 13.206 1.00 37.03 101 VAL A O 1
ATOM 783 N N . ASN A 1 102 ? 5.033 -19.323 12.640 1.00 34.12 102 ASN A N 1
ATOM 784 C CA . ASN A 1 102 ? 5.791 -20.485 13.071 1.00 34.12 102 ASN A CA 1
ATOM 785 C C . ASN A 1 102 ? 5.765 -20.455 14.600 1.00 34.12 102 ASN A C 1
ATOM 787 O O . ASN A 1 102 ? 6.393 -19.593 15.220 1.00 34.12 102 ASN A O 1
ATOM 791 N N . GLY A 1 103 ? 4.929 -21.328 15.161 1.00 35.78 103 GLY A N 1
ATOM 792 C CA . GLY A 1 103 ? 4.998 -21.732 16.560 1.00 35.78 103 GLY A CA 1
ATOM 793 C C . GLY A 1 103 ? 6.208 -22.610 16.845 1.00 35.78 103 GLY A C 1
ATOM 794 O O . GLY A 1 103 ? 6.961 -22.937 15.898 1.00 35.78 103 GLY A O 1
#

Foldseek 3Di:
DDDDDPDDDPDDDGPCVVVVQEDEQVDDDPLVVLCCVLNSHPHPRPFDKDKDWDWDWDPPDPDTDTDTAKIKIWGDDDPPDDSPPTDIDIDGPVSNDDDPPPD

Sequence (103 aa):
MSDPYRVDPIDCGCTDCLVGVSVSLASVSRQQVADLLNGALENATMRRLGIAVSYVLQSDEEFPSLRPECIRVQVLPYDDESEEDLPSWELDPYQLHGLPVNG

Radius of gyration: 17.51 Å; chains: 1; bounding box: 53×40×46 Å